Protein AF-A0A4Q1ZU06-F1 (afdb_monomer)

Sequence (84 aa):
MTKKEEKIKALQARIKILESELKQARRAQLAVDAAGFDIWENNFATGESTGTNYNLFKQLGYEDEEMPQSVEEHTRVTVTTRQT

pLDDT: mean 81.69, std 12.76, range [43.78, 98.12]

Mean predicted aligned error: 8.99 Å

Solvent-accessible surface area (backbone atoms only — not comparable to full-atom values): 4934 Å² total; per-residue (Å²): 136,54,79,64,56,54,51,51,53,52,52,54,52,50,50,56,49,51,53,50,52,51,54,50,53,51,51,52,51,53,52,36,58,75,70,66,50,59,46,74,49,67,40,82,90,82,41,40,27,48,74,48,59,64,57,62,50,47,74,72,68,48,53,85,88,70,52,58,60,27,42,68,51,47,52,52,55,62,56,59,72,73,75,116

Secondary structure (DSSP, 8-state):
--HHHHHHHHHHHHHHHHHHHHHHHHHHHHHHHHHT--EEEEETTTTEEEEE--HHHHHTT--GGGS--BHHHHHHHHHHTT--

Structure (mmCIF, N/CA/C/O backbone):
data_AF-A0A4Q1ZU06-F1
#
_entry.id   AF-A0A4Q1ZU06-F1
#
loop_
_atom_site.group_PDB
_atom_site.id
_atom_site.type_symbol
_atom_site.label_atom_id
_atom_site.label_alt_id
_atom_site.label_comp_id
_atom_site.label_asym_id
_atom_site.label_entity_id
_atom_site.label_seq_id
_atom_site.pdbx_PDB_ins_code
_atom_site.Cartn_x
_atom_site.Cartn_y
_atom_site.Cartn_z
_atom_site.occupancy
_atom_site.B_iso_or_equiv
_atom_site.auth_seq_id
_atom_site.auth_comp_id
_atom_site.auth_asym_id
_atom_site.auth_atom_id
_atom_site.pdbx_PDB_model_num
ATOM 1 N N . MET A 1 1 ? 24.038 0.187 -33.388 1.00 61.03 1 MET A N 1
ATOM 2 C CA . MET A 1 1 ? 22.879 0.567 -32.554 1.00 61.03 1 MET A CA 1
ATOM 3 C C . MET A 1 1 ? 22.970 2.054 -32.283 1.00 61.03 1 MET A C 1
ATOM 5 O O . MET A 1 1 ? 24.057 2.537 -31.990 1.00 61.03 1 MET A O 1
ATOM 9 N N . THR A 1 2 ? 21.879 2.790 -32.456 1.00 87.56 2 THR A N 1
ATOM 10 C CA . THR A 1 2 ? 21.843 4.233 -32.183 1.00 87.56 2 THR A CA 1
ATOM 11 C C . THR A 1 2 ? 21.616 4.488 -30.688 1.00 87.56 2 THR A C 1
ATOM 13 O O . THR A 1 2 ? 20.922 3.719 -30.027 1.00 87.56 2 THR A O 1
ATOM 16 N N . LYS A 1 3 ? 22.124 5.605 -30.135 1.00 89.06 3 LYS A N 1
ATOM 17 C CA . LYS A 1 3 ? 21.865 6.007 -28.728 1.00 89.06 3 LYS A CA 1
ATOM 18 C C . LYS A 1 3 ? 20.365 6.027 -28.373 1.00 89.06 3 LYS A C 1
ATOM 20 O O . LYS A 1 3 ? 19.980 5.846 -27.221 1.00 89.06 3 LYS A O 1
ATOM 25 N N . LYS A 1 4 ? 19.503 6.252 -29.373 1.00 91.44 4 LYS A N 1
ATOM 26 C CA . LYS A 1 4 ? 18.042 6.211 -29.243 1.00 91.44 4 LYS A CA 1
ATOM 27 C C . LYS A 1 4 ? 17.523 4.787 -29.010 1.00 91.44 4 LYS A C 1
ATOM 29 O O . LYS A 1 4 ? 16.681 4.598 -28.138 1.00 91.44 4 LYS A O 1
ATOM 34 N N . GLU A 1 5 ? 18.031 3.801 -29.745 1.00 92.44 5 GLU A N 1
ATOM 35 C CA . GLU A 1 5 ? 17.664 2.384 -29.588 1.00 92.44 5 GLU A CA 1
ATOM 36 C C . GLU A 1 5 ? 18.065 1.842 -28.212 1.00 92.44 5 GLU A C 1
ATOM 38 O O . GLU A 1 5 ? 17.274 1.158 -27.565 1.00 92.44 5 GLU A O 1
ATOM 43 N N . GLU A 1 6 ? 19.249 2.212 -27.718 1.00 93.31 6 GLU A N 1
ATOM 44 C CA . GLU A 1 6 ? 19.703 1.838 -26.372 1.00 93.31 6 GLU A CA 1
ATOM 45 C C . GLU A 1 6 ? 18.796 2.420 -25.282 1.00 93.31 6 GLU A C 1
ATOM 47 O O . GLU A 1 6 ? 18.388 1.706 -24.364 1.00 93.31 6 GLU A O 1
ATOM 52 N N . LYS A 1 7 ? 18.403 3.695 -25.413 1.00 95.69 7 LYS A N 1
ATOM 53 C CA . LYS A 1 7 ? 17.484 4.347 -24.470 1.00 95.69 7 LYS A CA 1
ATOM 54 C C . LYS A 1 7 ? 16.099 3.696 -24.474 1.00 95.69 7 LYS A C 1
ATOM 56 O O . LYS A 1 7 ? 15.524 3.491 -23.409 1.00 95.69 7 LYS A O 1
ATOM 61 N N . ILE A 1 8 ? 15.571 3.348 -25.650 1.00 96.81 8 ILE A N 1
ATOM 62 C CA . ILE A 1 8 ? 14.283 2.648 -25.772 1.00 96.81 8 ILE A CA 1
ATOM 63 C C . ILE A 1 8 ? 14.354 1.285 -25.082 1.0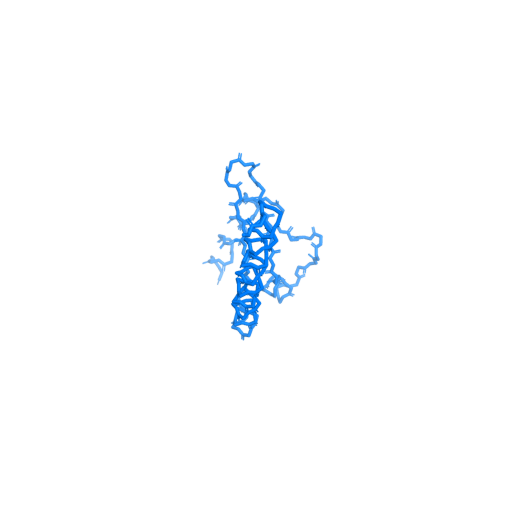0 96.81 8 ILE A C 1
ATOM 65 O O . ILE A 1 8 ? 13.478 0.957 -24.284 1.00 96.81 8 ILE A O 1
ATOM 69 N N . LYS A 1 9 ? 15.426 0.524 -25.317 1.00 96.56 9 LYS A N 1
ATOM 70 C CA . LYS A 1 9 ? 15.628 -0.786 -24.692 1.00 96.56 9 LYS A CA 1
ATOM 71 C C . LYS A 1 9 ? 15.734 -0.687 -23.166 1.00 96.56 9 LYS A C 1
ATOM 73 O O . LYS A 1 9 ? 15.147 -1.503 -22.458 1.00 96.56 9 LYS A O 1
ATOM 78 N N . ALA A 1 10 ? 16.429 0.329 -22.653 1.00 95.88 10 ALA A N 1
ATOM 79 C CA . ALA A 1 10 ? 16.527 0.584 -21.217 1.00 95.88 10 ALA A CA 1
ATOM 80 C C . ALA A 1 10 ? 15.165 0.937 -20.592 1.00 95.88 10 ALA A C 1
ATOM 82 O O . ALA A 1 10 ? 14.814 0.411 -19.536 1.00 95.88 10 ALA A O 1
ATOM 83 N N . LEU A 1 11 ? 14.364 1.774 -21.260 1.00 97.44 11 LEU A N 1
ATOM 84 C CA . LEU A 1 11 ? 13.017 2.119 -20.798 1.00 97.44 11 LEU A CA 1
ATOM 85 C C . LEU A 1 11 ? 12.088 0.901 -20.789 1.00 97.44 11 LEU A C 1
ATOM 87 O O . LEU A 1 11 ? 11.378 0.688 -19.811 1.00 97.44 11 LEU A O 1
ATOM 91 N N . GLN A 1 12 ? 12.139 0.062 -21.825 1.00 97.56 12 GLN A N 1
ATOM 92 C CA . GLN A 1 12 ? 11.374 -1.187 -21.873 1.00 97.56 12 GLN A CA 1
ATOM 93 C C . GLN A 1 12 ? 11.758 -2.139 -20.734 1.00 97.56 12 GLN A C 1
ATOM 95 O O . GLN A 1 12 ? 10.884 -2.733 -20.103 1.00 97.56 12 GLN A O 1
ATOM 100 N N . ALA A 1 13 ? 13.054 -2.251 -20.424 1.00 97.31 13 ALA A N 1
ATOM 101 C CA . ALA A 1 13 ? 13.514 -3.036 -19.284 1.00 97.31 13 ALA A CA 1
ATOM 102 C C . ALA A 1 13 ? 12.985 -2.472 -17.954 1.00 97.31 13 ALA A C 1
ATOM 104 O O . ALA A 1 13 ? 12.512 -3.237 -17.113 1.00 97.31 13 ALA A O 1
ATOM 105 N N . ARG A 1 14 ? 12.996 -1.142 -17.777 1.00 97.81 14 ARG A N 1
ATOM 106 C CA . ARG A 1 14 ? 12.470 -0.499 -16.565 1.00 97.81 14 ARG A CA 1
ATOM 107 C C . ARG A 1 14 ? 10.966 -0.705 -16.405 1.00 97.81 14 ARG A C 1
ATOM 109 O O . ARG A 1 14 ? 10.533 -1.013 -15.301 1.00 97.81 14 ARG A O 1
ATOM 116 N N . ILE A 1 15 ? 10.193 -0.588 -17.485 1.00 98.12 15 ILE A N 1
ATOM 117 C CA . ILE A 1 15 ? 8.743 -0.841 -17.471 1.00 98.12 15 ILE A CA 1
ATOM 118 C C . ILE A 1 15 ? 8.463 -2.271 -17.008 1.00 98.12 15 ILE A C 1
ATOM 120 O O . ILE A 1 15 ? 7.687 -2.469 -16.081 1.00 98.12 15 ILE A O 1
ATOM 124 N N . LYS A 1 16 ? 9.166 -3.258 -17.569 1.00 97.62 16 LYS A N 1
ATOM 125 C CA . LYS A 1 16 ? 8.984 -4.665 -17.192 1.00 97.62 16 LYS A CA 1
ATOM 126 C C . LYS A 1 16 ? 9.290 -4.932 -15.712 1.00 97.62 16 LYS A C 1
ATOM 128 O O . LYS A 1 16 ? 8.627 -5.752 -15.079 1.00 97.62 16 LYS A O 1
ATOM 133 N N . ILE A 1 17 ? 10.293 -4.248 -15.157 1.00 97.56 17 ILE A N 1
ATOM 134 C CA . ILE A 1 17 ? 10.612 -4.321 -13.724 1.00 97.56 17 ILE A CA 1
ATOM 135 C C . ILE A 1 17 ? 9.461 -3.736 -12.897 1.00 97.56 17 ILE A C 1
ATOM 137 O O . ILE A 1 17 ? 8.966 -4.414 -12.001 1.00 97.56 17 ILE A O 1
ATOM 141 N N . LEU A 1 18 ? 8.984 -2.538 -13.245 1.00 97.56 18 LEU A N 1
ATOM 142 C CA . LEU A 1 18 ? 7.879 -1.875 -12.544 1.00 97.56 18 LEU A CA 1
ATOM 143 C C . LEU A 1 18 ? 6.581 -2.696 -12.594 1.00 97.56 18 LEU A C 1
ATOM 145 O O . LEU A 1 18 ? 5.875 -2.799 -11.597 1.00 97.56 18 LEU A O 1
ATOM 149 N N . GLU A 1 19 ? 6.274 -3.334 -13.725 1.00 97.75 19 GLU A N 1
ATOM 150 C CA . GLU A 1 19 ? 5.123 -4.239 -13.849 1.00 97.75 19 GLU A CA 1
ATOM 151 C C . GLU A 1 19 ? 5.237 -5.448 -12.911 1.00 97.75 19 GLU A C 1
ATOM 153 O O . GLU A 1 19 ? 4.252 -5.869 -12.297 1.00 97.75 19 GLU A O 1
ATOM 158 N N . SER A 1 20 ? 6.444 -6.008 -12.781 1.00 96.69 20 SER A N 1
ATOM 159 C CA . SER A 1 20 ? 6.714 -7.109 -11.856 1.00 96.69 20 SER A CA 1
ATOM 160 C C . SER A 1 20 ? 6.576 -6.667 -10.398 1.00 96.69 20 SER A C 1
ATOM 162 O O . SER A 1 20 ? 5.927 -7.363 -9.616 1.00 96.69 20 SER A O 1
ATOM 164 N N . GLU A 1 21 ? 7.144 -5.516 -10.036 1.00 95.88 21 GLU A N 1
ATOM 165 C CA . GLU A 1 21 ? 7.029 -4.918 -8.699 1.00 95.88 21 GLU A CA 1
ATOM 166 C C . GLU A 1 21 ? 5.556 -4.655 -8.3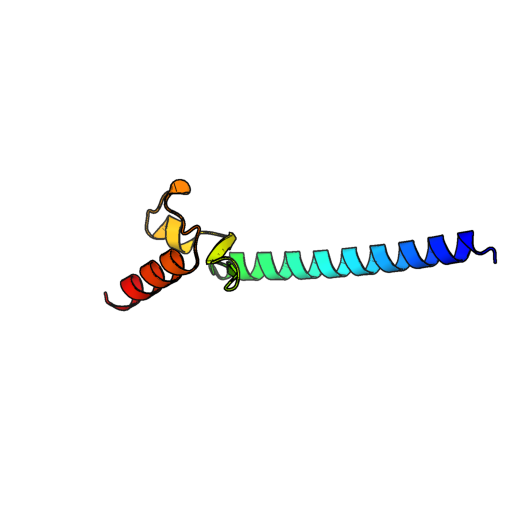46 1.00 95.88 21 GLU A C 1
ATOM 168 O O . GLU A 1 21 ? 5.080 -5.094 -7.299 1.00 95.88 21 GLU A O 1
ATOM 173 N N . LEU A 1 22 ? 4.786 -4.065 -9.268 1.00 95.62 22 LEU A N 1
ATOM 174 C CA . LEU A 1 22 ? 3.355 -3.813 -9.085 1.00 95.62 22 LEU A CA 1
ATOM 175 C C . LEU A 1 22 ? 2.559 -5.110 -8.888 1.00 95.62 22 LEU A C 1
ATOM 177 O O . LEU A 1 22 ? 1.658 -5.177 -8.050 1.00 95.62 22 LEU A O 1
ATOM 181 N N . LYS A 1 23 ? 2.879 -6.165 -9.645 1.00 95.88 23 LYS A N 1
ATOM 182 C CA . LYS A 1 23 ? 2.229 -7.473 -9.494 1.00 95.88 23 LYS A CA 1
ATOM 183 C C . LYS A 1 23 ? 2.506 -8.090 -8.123 1.00 95.88 23 LYS A C 1
ATOM 185 O O . LYS A 1 23 ? 1.612 -8.717 -7.557 1.00 95.88 23 LYS A O 1
ATOM 190 N N . GLN A 1 24 ? 3.724 -7.941 -7.604 1.00 93.12 24 GLN A N 1
ATOM 191 C CA . GLN A 1 24 ? 4.077 -8.424 -6.269 1.00 93.12 24 GLN A CA 1
ATOM 192 C C . GLN A 1 24 ? 3.360 -7.619 -5.183 1.00 93.12 24 GLN A C 1
ATOM 194 O O . GLN A 1 24 ? 2.733 -8.228 -4.319 1.00 93.12 24 GLN A O 1
ATOM 199 N N . ALA A 1 25 ? 3.345 -6.287 -5.290 1.00 89.25 25 ALA A N 1
ATOM 200 C CA . ALA A 1 25 ? 2.618 -5.415 -4.369 1.00 89.25 25 ALA A CA 1
ATOM 201 C C . ALA A 1 25 ? 1.119 -5.757 -4.315 1.00 89.25 25 ALA A C 1
ATOM 203 O O . ALA A 1 25 ? 0.563 -5.937 -3.237 1.00 89.25 25 ALA A O 1
ATOM 204 N N . ARG A 1 26 ? 0.473 -5.974 -5.471 1.00 89.00 26 ARG A N 1
ATOM 205 C CA . ARG A 1 26 ? -0.938 -6.403 -5.525 1.00 89.00 26 ARG A CA 1
ATOM 206 C C . ARG A 1 26 ? -1.188 -7.745 -4.842 1.00 89.00 26 ARG A C 1
ATOM 208 O O . ARG A 1 26 ? -2.217 -7.919 -4.203 1.00 89.00 26 ARG A O 1
ATOM 215 N N . ARG A 1 27 ? -0.276 -8.711 -4.985 1.00 91.06 27 ARG A N 1
ATOM 216 C CA . ARG A 1 27 ? -0.400 -10.011 -4.302 1.00 91.06 27 ARG A CA 1
ATOM 217 C C . ARG A 1 27 ? -0.238 -9.877 -2.793 1.00 91.06 27 ARG A C 1
ATOM 219 O O . ARG A 1 27 ? -0.963 -10.547 -2.069 1.00 91.06 27 ARG A O 1
ATOM 226 N N . ALA A 1 28 ? 0.686 -9.031 -2.344 1.00 86.06 28 ALA A N 1
ATOM 227 C CA . ALA A 1 28 ? 0.856 -8.735 -0.928 1.00 86.06 28 ALA A CA 1
ATOM 228 C C . ALA A 1 28 ? -0.407 -8.078 -0.355 1.00 86.06 28 ALA A C 1
ATOM 230 O O . ALA A 1 28 ? -0.912 -8.555 0.654 1.00 86.06 28 ALA A O 1
ATOM 231 N N . GLN A 1 29 ? -0.973 -7.087 -1.056 1.00 83.88 29 GLN A N 1
ATOM 232 C CA . GLN A 1 29 ? -2.232 -6.454 -0.656 1.00 83.88 29 GLN A CA 1
ATOM 233 C C . GLN A 1 29 ? -3.361 -7.482 -0.529 1.00 83.88 29 GLN A C 1
ATOM 235 O O . GLN A 1 29 ? -3.972 -7.583 0.523 1.00 83.88 29 GLN A O 1
ATOM 240 N N . LEU A 1 30 ? -3.570 -8.328 -1.545 1.00 85.50 30 LEU A N 1
ATOM 241 C CA . LEU A 1 30 ? -4.603 -9.372 -1.498 1.00 85.50 30 LEU A CA 1
ATOM 242 C C . LEU A 1 30 ? -4.414 -10.355 -0.334 1.00 85.50 30 LEU A C 1
ATOM 244 O O . LEU A 1 30 ? -5.394 -10.814 0.243 1.00 85.50 30 LEU A O 1
ATOM 248 N N . ALA A 1 31 ? -3.170 -10.712 -0.006 1.00 85.38 31 ALA A N 1
ATOM 249 C CA . ALA A 1 31 ? -2.884 -11.606 1.112 1.00 85.38 31 ALA A CA 1
ATOM 250 C C . ALA A 1 31 ? -3.193 -10.945 2.462 1.00 85.38 31 ALA A C 1
ATOM 252 O O . ALA A 1 31 ? -3.739 -11.600 3.346 1.00 85.38 31 ALA A O 1
ATOM 253 N N . VAL A 1 32 ? -2.871 -9.659 2.605 1.00 82.12 32 VAL A N 1
ATOM 254 C CA . VAL A 1 32 ? -3.196 -8.864 3.793 1.00 82.12 32 VAL A CA 1
ATOM 255 C C . VAL A 1 32 ? -4.709 -8.701 3.934 1.00 82.12 32 VAL A C 1
ATOM 257 O O . VAL A 1 32 ? -5.247 -8.979 5.005 1.00 82.12 32 VAL A O 1
ATOM 260 N N . ASP A 1 33 ? -5.399 -8.381 2.839 1.00 79.19 33 ASP A N 1
ATOM 261 C CA . ASP A 1 33 ? -6.855 -8.264 2.818 1.00 79.19 33 ASP A CA 1
ATOM 262 C C . ASP A 1 33 ? -7.530 -9.584 3.214 1.00 79.19 33 ASP A C 1
ATOM 264 O O . ASP A 1 33 ? -8.441 -9.591 4.039 1.00 79.19 33 ASP A O 1
ATOM 268 N N . ALA A 1 34 ? -7.050 -10.715 2.684 1.00 81.69 34 ALA A N 1
ATOM 269 C CA . ALA A 1 34 ? -7.560 -12.043 3.025 1.00 81.69 34 ALA A CA 1
ATOM 270 C C . ALA A 1 34 ? -7.271 -12.446 4.479 1.00 81.69 34 ALA A C 1
ATOM 272 O O . ALA A 1 34 ? -8.049 -13.189 5.075 1.00 81.69 34 ALA A O 1
ATOM 273 N N . ALA A 1 35 ? -6.162 -11.973 5.048 1.00 82.69 35 ALA A N 1
ATOM 274 C CA . ALA A 1 35 ? -5.821 -12.195 6.448 1.00 82.69 35 ALA A CA 1
ATOM 275 C C . ALA A 1 35 ? -6.591 -11.267 7.406 1.00 82.69 35 ALA A C 1
ATOM 277 O O . ALA A 1 35 ? -6.548 -11.486 8.615 1.00 82.69 35 ALA A O 1
ATOM 278 N N . GLY A 1 36 ? -7.295 -10.257 6.881 1.00 76.31 36 GLY A N 1
ATOM 279 C CA . GLY A 1 36 ? -8.031 -9.280 7.679 1.00 76.31 36 GLY A CA 1
ATOM 280 C C . GLY A 1 36 ? -7.123 -8.331 8.461 1.00 76.31 36 GLY A C 1
ATOM 281 O O . GLY A 1 36 ? -7.537 -7.837 9.506 1.00 76.31 36 GLY A O 1
ATOM 282 N N . PHE A 1 37 ? -5.889 -8.108 7.995 1.00 76.75 37 PHE A N 1
ATOM 283 C CA . PHE A 1 37 ? -5.000 -7.119 8.599 1.00 76.75 37 PHE A CA 1
ATOM 284 C C . PHE A 1 37 ? -5.189 -5.748 7.950 1.00 76.75 37 PHE A C 1
ATOM 286 O O . PHE A 1 37 ? -5.268 -5.632 6.728 1.00 76.75 37 PHE A O 1
ATOM 293 N N . ASP A 1 38 ? -5.162 -4.714 8.780 1.00 78.00 38 ASP A N 1
ATOM 294 C CA . ASP A 1 38 ? -5.064 -3.330 8.331 1.00 78.00 38 ASP A CA 1
ATOM 295 C C . ASP A 1 38 ? -3.581 -2.965 8.135 1.00 78.00 38 ASP A C 1
ATOM 297 O O . ASP A 1 38 ? -2.726 -3.348 8.944 1.00 78.00 38 ASP A O 1
ATOM 301 N N . ILE A 1 39 ? -3.252 -2.210 7.082 1.00 77.44 39 ILE A N 1
ATOM 302 C CA . ILE A 1 39 ? -1.887 -1.716 6.834 1.00 77.44 39 ILE A CA 1
ATOM 303 C C . ILE A 1 39 ? -1.840 -0.223 7.125 1.00 77.44 39 ILE A C 1
ATOM 305 O O . ILE A 1 39 ? -2.668 0.534 6.627 1.00 77.44 39 ILE A O 1
ATOM 309 N N . TRP A 1 40 ? -0.817 0.205 7.859 1.00 80.12 40 TRP A N 1
ATOM 310 C CA . TRP A 1 40 ? -0.584 1.608 8.181 1.00 80.12 40 TRP A CA 1
ATOM 311 C C . TRP A 1 40 ? 0.835 2.017 7.810 1.00 80.12 40 TRP A C 1
ATOM 313 O O . TRP A 1 40 ? 1.800 1.326 8.144 1.00 80.12 40 TRP A O 1
ATOM 323 N N . GLU A 1 41 ? 0.955 3.157 7.146 1.00 84.44 41 GLU A N 1
ATOM 324 C CA . GLU A 1 41 ? 2.214 3.824 6.860 1.00 84.44 41 GLU A CA 1
ATOM 325 C C . GLU A 1 41 ? 2.299 5.101 7.696 1.00 84.44 41 GLU A C 1
ATOM 327 O O . GLU A 1 41 ? 1.476 6.008 7.572 1.00 84.44 41 GLU A O 1
ATOM 332 N N . ASN A 1 42 ? 3.302 5.147 8.571 1.00 87.31 42 ASN A N 1
ATOM 333 C CA . ASN A 1 42 ? 3.516 6.227 9.525 1.00 87.31 42 ASN A CA 1
ATOM 334 C C . ASN A 1 42 ? 4.774 7.006 9.142 1.00 87.31 42 ASN A C 1
ATOM 336 O O . ASN A 1 42 ? 5.890 6.485 9.232 1.00 87.31 42 ASN A O 1
ATOM 340 N N . ASN A 1 43 ? 4.608 8.269 8.758 1.00 87.00 43 ASN A N 1
ATOM 341 C CA . ASN A 1 43 ? 5.717 9.179 8.536 1.00 87.00 43 ASN A CA 1
ATOM 342 C C . ASN A 1 43 ? 6.072 9.883 9.850 1.00 87.00 43 ASN A C 1
ATOM 344 O O . ASN A 1 43 ? 5.499 10.906 10.209 1.00 87.00 43 ASN A O 1
ATOM 348 N N . PHE A 1 44 ? 7.062 9.357 10.567 1.00 83.50 44 PHE A N 1
ATOM 349 C CA . PHE A 1 44 ? 7.497 9.935 11.844 1.00 83.50 44 PHE A CA 1
ATOM 350 C C . PHE A 1 44 ? 8.146 11.320 11.720 1.00 83.50 44 PHE A C 1
ATOM 352 O O . PHE A 1 44 ? 8.245 12.026 12.719 1.00 83.50 44 PHE A O 1
ATOM 359 N N . ALA A 1 45 ? 8.602 11.715 10.528 1.00 89.69 45 ALA A N 1
ATOM 360 C CA . ALA A 1 45 ? 9.185 13.036 10.321 1.00 89.69 45 ALA A CA 1
ATOM 361 C C . ALA A 1 45 ? 8.110 14.123 10.172 1.00 89.69 45 ALA A C 1
ATOM 363 O O . ALA A 1 45 ? 8.307 15.233 10.660 1.00 89.69 45 ALA A O 1
ATOM 364 N N . THR A 1 46 ? 6.988 13.814 9.509 1.00 89.31 46 THR A N 1
ATOM 365 C CA . THR A 1 46 ? 5.869 14.758 9.317 1.00 89.31 46 THR A CA 1
ATOM 366 C C . THR A 1 46 ? 4.749 14.582 10.340 1.00 89.31 46 THR A C 1
ATOM 368 O O . THR A 1 46 ? 3.960 15.499 10.539 1.00 89.31 46 THR A O 1
ATOM 371 N N . GLY A 1 47 ? 4.686 13.430 11.011 1.00 86.88 47 GLY A N 1
ATOM 372 C CA . GLY A 1 47 ? 3.598 13.052 11.913 1.00 86.88 47 GLY A CA 1
ATOM 373 C C . GLY A 1 47 ? 2.367 12.481 11.202 1.00 86.88 47 GLY A C 1
ATOM 374 O O . GLY A 1 47 ? 1.386 12.152 11.868 1.00 86.88 47 GLY A O 1
ATOM 375 N N . GLU A 1 48 ? 2.407 12.334 9.877 1.00 86.12 48 GLU A N 1
ATOM 376 C CA . GLU A 1 48 ? 1.284 11.843 9.074 1.00 86.12 48 GLU A CA 1
ATOM 377 C C . GLU A 1 48 ? 1.152 10.321 9.165 1.00 86.12 48 GLU A C 1
ATOM 379 O O . GLU A 1 48 ? 2.147 9.589 9.170 1.00 86.12 48 GLU A O 1
ATOM 384 N N . SER A 1 49 ? -0.090 9.842 9.204 1.00 85.62 49 SER A N 1
ATOM 385 C CA . SER A 1 49 ? -0.412 8.422 9.090 1.00 85.62 49 SER A CA 1
ATOM 386 C C . SER A 1 49 ? -1.364 8.214 7.922 1.00 85.62 49 SER A C 1
ATOM 388 O O . SER A 1 49 ? -2.326 8.961 7.752 1.00 85.62 49 SER A O 1
ATOM 390 N N . THR A 1 50 ? -1.094 7.200 7.107 1.00 83.19 50 THR A N 1
ATOM 391 C CA . THR A 1 50 ? -2.000 6.775 6.039 1.00 83.19 50 THR A CA 1
ATOM 392 C C . THR A 1 50 ? -2.290 5.293 6.187 1.00 83.19 50 THR A C 1
ATOM 394 O O . THR A 1 50 ? -1.387 4.480 6.378 1.00 83.19 50 THR A O 1
ATOM 397 N N . GLY A 1 51 ? -3.569 4.942 6.146 1.00 76.75 51 GLY A N 1
ATOM 398 C CA . GLY A 1 51 ? -4.027 3.565 6.241 1.00 76.75 51 GLY A CA 1
ATOM 399 C C . GLY A 1 51 ? -4.453 3.038 4.879 1.00 76.75 51 GLY A C 1
ATOM 400 O O . GLY A 1 51 ? -4.967 3.772 4.037 1.00 76.75 51 GLY A O 1
ATOM 401 N N . THR A 1 52 ? -4.278 1.741 4.669 1.00 71.56 52 THR A N 1
ATOM 402 C CA . THR A 1 52 ? -5.012 1.005 3.643 1.00 71.56 52 THR A CA 1
ATOM 403 C C . THR A 1 52 ? -5.702 -0.170 4.308 1.00 71.56 52 THR A C 1
ATOM 405 O O . THR A 1 52 ? -5.141 -0.802 5.201 1.00 71.56 52 THR A O 1
ATOM 408 N N . ASN A 1 53 ? -6.925 -0.445 3.852 1.00 67.75 53 ASN A N 1
ATOM 409 C CA . ASN A 1 53 ? -7.778 -1.497 4.386 1.00 67.75 53 ASN A CA 1
ATOM 410 C C . ASN A 1 53 ? -8.135 -1.283 5.874 1.00 67.75 53 ASN A C 1
ATOM 412 O O . ASN A 1 53 ? -7.557 -1.911 6.743 1.00 67.75 53 ASN A O 1
ATOM 416 N N . TYR A 1 54 ? -9.081 -0.376 6.159 1.00 76.56 54 TYR A N 1
ATOM 417 C CA . TYR A 1 54 ? -9.544 0.007 7.510 1.00 76.56 54 TYR A CA 1
ATOM 418 C C . TYR A 1 54 ? -10.516 -1.006 8.147 1.00 76.56 54 TYR A C 1
ATOM 420 O O . TYR A 1 54 ? -11.489 -0.627 8.806 1.00 76.56 54 TYR A O 1
ATOM 428 N N . ASN A 1 55 ? -10.341 -2.297 7.875 1.00 75.06 55 ASN A N 1
ATOM 429 C CA . ASN A 1 55 ? -11.325 -3.310 8.242 1.00 75.06 55 ASN A CA 1
ATOM 430 C C . ASN A 1 55 ? -11.485 -3.438 9.758 1.00 75.06 55 ASN A C 1
ATOM 432 O O . ASN A 1 55 ? -12.619 -3.568 10.216 1.00 75.06 55 ASN A O 1
ATOM 436 N N . LEU A 1 56 ? -10.401 -3.364 10.537 1.00 74.12 56 LEU A N 1
ATOM 437 C CA . LEU A 1 56 ? -10.473 -3.414 12.000 1.00 74.12 56 LEU A CA 1
ATOM 438 C C . LEU A 1 56 ? -11.322 -2.262 12.542 1.00 74.12 56 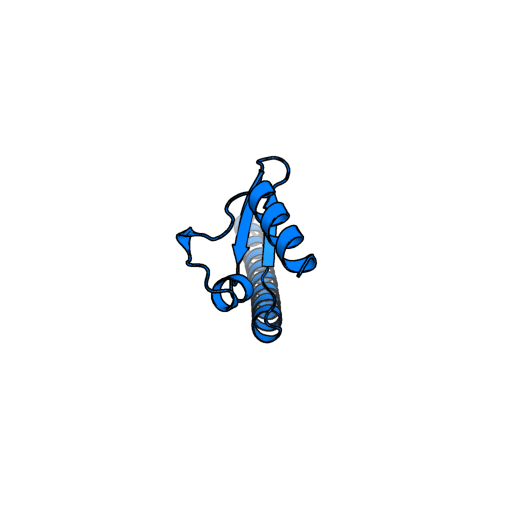LEU A C 1
ATOM 440 O O . LEU A 1 56 ? -12.230 -2.481 13.336 1.00 74.12 56 LEU A O 1
ATOM 444 N N . PHE A 1 57 ? -11.062 -1.0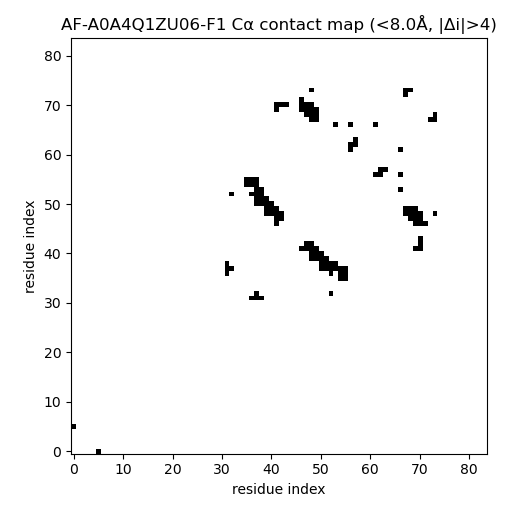40 12.087 1.00 75.56 57 PHE A N 1
ATOM 445 C CA . PHE A 1 57 ? -11.783 0.141 12.559 1.00 75.56 57 PHE A CA 1
ATOM 446 C C . PHE A 1 57 ? -13.257 0.117 12.147 1.00 75.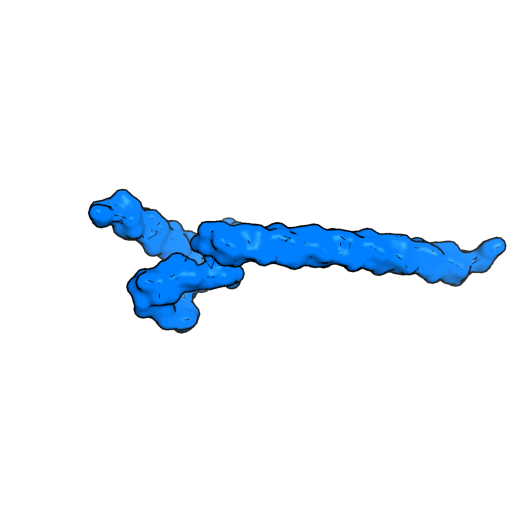56 57 PHE A C 1
ATOM 448 O O . PHE A 1 57 ? -14.128 0.370 12.977 1.00 75.56 57 PHE A O 1
ATOM 455 N N . LYS A 1 58 ? -13.560 -0.299 10.913 1.00 79.00 58 LYS A N 1
ATOM 456 C CA . LYS A 1 58 ? -14.948 -0.487 10.463 1.00 79.00 58 LYS A CA 1
ATOM 457 C C . LYS A 1 58 ? -15.676 -1.563 11.263 1.00 79.00 58 LYS A C 1
ATOM 459 O O . LYS A 1 58 ? -16.833 -1.380 11.625 1.00 79.00 58 LYS A O 1
ATOM 464 N N . GLN A 1 59 ? -15.007 -2.671 11.591 1.00 77.00 59 GLN A N 1
ATOM 465 C CA . GLN A 1 59 ? -15.571 -3.711 12.461 1.00 77.00 59 GLN A CA 1
ATOM 466 C C . GLN A 1 59 ? -15.823 -3.210 13.888 1.00 77.00 59 GLN A C 1
ATOM 468 O O . GLN A 1 59 ? -16.752 -3.678 14.543 1.00 77.00 59 GLN A O 1
ATOM 473 N N . LEU A 1 60 ? -15.023 -2.251 14.356 1.00 77.31 60 LEU A N 1
ATOM 474 C CA . LEU A 1 60 ? -15.210 -1.568 15.635 1.00 77.31 60 LEU A CA 1
ATOM 475 C C . LEU A 1 60 ? -16.255 -0.437 15.572 1.00 77.31 60 LEU A C 1
ATOM 477 O O . LEU A 1 60 ? -16.545 0.163 16.605 1.00 77.31 60 LEU A O 1
ATOM 481 N N . GLY A 1 61 ? -16.850 -0.180 14.400 1.00 82.00 61 GLY A N 1
ATOM 482 C CA . GLY A 1 61 ? -17.934 0.784 14.206 1.00 82.00 61 GLY A CA 1
ATOM 483 C C . GLY A 1 61 ? -17.490 2.220 13.927 1.00 82.00 61 GLY A C 1
ATOM 484 O O . GLY A 1 61 ? -18.311 3.118 14.062 1.00 82.00 61 GLY A O 1
ATOM 485 N N . TYR A 1 62 ? -16.222 2.435 13.567 1.00 81.38 62 TYR A N 1
ATOM 486 C CA . TYR A 1 62 ? -15.720 3.752 13.174 1.00 81.38 62 TYR A CA 1
ATOM 487 C C . TYR A 1 62 ? -16.109 4.082 11.731 1.00 81.38 62 TYR A C 1
ATOM 489 O O . TYR A 1 62 ? -15.983 3.235 10.838 1.00 81.38 62 TYR A O 1
ATOM 497 N N . GLU A 1 63 ? -16.501 5.332 11.507 1.00 83.94 63 GLU A N 1
ATOM 498 C CA . GLU A 1 63 ? -16.731 5.894 10.176 1.00 83.94 63 GLU A CA 1
ATOM 499 C C . GLU A 1 63 ? -15.417 6.342 9.516 1.00 83.94 63 GLU A C 1
ATOM 501 O O . GLU A 1 63 ? -14.392 6.531 10.177 1.00 83.94 63 GLU A O 1
ATOM 506 N N . ASP A 1 64 ? -15.426 6.517 8.191 1.00 78.06 64 ASP A N 1
ATOM 507 C CA . ASP A 1 64 ? -14.218 6.85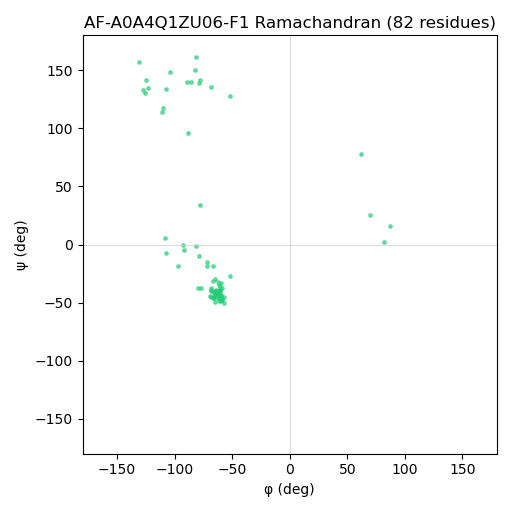5 7.422 1.00 78.06 64 ASP A CA 1
ATOM 508 C C . ASP A 1 64 ? -13.586 8.189 7.879 1.00 78.06 64 ASP A C 1
ATOM 510 O O . ASP A 1 64 ? -12.361 8.324 7.878 1.00 78.06 64 ASP A O 1
ATOM 514 N N . GLU A 1 65 ? -14.390 9.160 8.325 1.00 81.44 65 GLU A N 1
ATOM 515 C CA . GLU A 1 65 ? -13.920 10.444 8.864 1.00 81.44 65 GLU A CA 1
ATOM 516 C C . GLU A 1 65 ? -13.265 10.328 10.248 1.00 81.44 65 GLU A C 1
ATOM 518 O O . GLU A 1 65 ? -12.539 11.232 10.664 1.00 81.44 65 GLU A O 1
ATOM 523 N N . GLU A 1 66 ? -13.514 9.232 10.965 1.00 78.62 66 GLU A N 1
ATOM 524 C CA . GLU A 1 66 ? -12.980 8.976 12.306 1.00 78.62 66 GLU A CA 1
ATOM 525 C C . GLU A 1 66 ? -11.664 8.183 12.268 1.00 78.62 66 GLU A C 1
ATOM 527 O O . GLU A 1 66 ? -11.070 7.886 13.311 1.00 78.62 66 GLU A O 1
ATOM 532 N N . MET A 1 67 ? -11.193 7.838 11.066 1.00 79.69 67 MET A N 1
ATOM 533 C CA . MET A 1 67 ? -9.946 7.112 10.868 1.00 79.69 67 MET A CA 1
ATOM 534 C C . MET A 1 67 ? -8.743 7.987 11.246 1.00 79.69 67 MET A C 1
ATOM 536 O O . MET A 1 67 ? -8.676 9.143 10.823 1.00 79.69 67 MET A O 1
A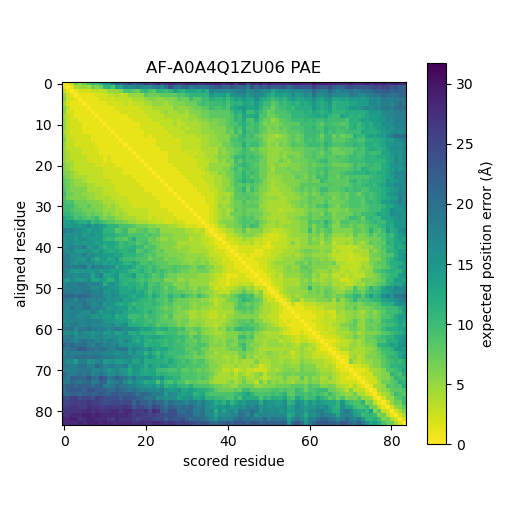TOM 540 N N . PRO A 1 68 ? -7.755 7.445 11.987 1.00 78.94 68 PRO A N 1
ATOM 541 C CA . PRO A 1 68 ? -6.540 8.175 12.332 1.00 78.94 68 PRO A CA 1
ATOM 542 C C . PRO A 1 68 ? -5.854 8.785 11.105 1.00 78.94 68 PRO A C 1
ATOM 544 O O . PRO A 1 68 ? -5.558 8.076 10.142 1.00 78.94 68 PRO A O 1
ATOM 547 N N . GLN A 1 69 ? -5.559 10.084 11.165 1.00 81.00 69 GLN A N 1
ATOM 548 C CA . GLN A 1 69 ? -4.824 10.800 10.110 1.00 81.00 69 GLN A CA 1
ATOM 549 C C . GLN A 1 69 ? -3.394 11.155 10.538 1.00 81.00 69 GLN A C 1
ATOM 551 O O . GLN A 1 69 ? -2.576 11.611 9.737 1.00 81.00 69 GLN A O 1
ATOM 556 N N . SER A 1 70 ? -3.065 10.915 11.809 1.00 81.44 70 SER A N 1
ATOM 557 C CA . SER A 1 70 ? -1.748 11.172 12.385 1.00 81.44 70 SER A CA 1
ATOM 558 C C . SER A 1 70 ? -1.206 9.975 13.164 1.00 81.44 70 SER A C 1
ATOM 560 O O . SER A 1 70 ? -1.944 9.118 13.658 1.00 81.44 70 SER A O 1
ATOM 562 N N . VAL A 1 71 ? 0.119 9.932 13.311 1.00 78.44 71 VAL A N 1
ATOM 563 C CA . VAL A 1 71 ? 0.819 8.897 14.093 1.00 78.44 71 VAL A CA 1
ATOM 564 C C . VAL A 1 71 ? 0.398 8.926 15.569 1.00 78.44 71 VAL A C 1
ATOM 566 O O . VAL A 1 71 ? 0.301 7.879 16.217 1.00 78.44 71 VAL A O 1
ATOM 569 N N . GLU A 1 72 ? 0.122 10.114 16.110 1.00 77.50 72 GLU A N 1
ATOM 570 C CA . GLU A 1 72 ? -0.322 10.294 17.495 1.00 77.50 72 GLU A CA 1
ATOM 571 C C . GLU A 1 72 ? -1.703 9.665 17.731 1.00 77.50 72 GLU A C 1
ATOM 573 O O . GLU A 1 72 ? -1.891 8.897 18.679 1.00 77.50 72 GLU A O 1
ATOM 578 N N . GLU A 1 73 ? -2.653 9.914 16.828 1.00 76.75 73 GLU A N 1
ATOM 579 C CA . GLU A 1 73 ? -3.992 9.323 16.882 1.00 76.75 73 GLU A CA 1
ATOM 580 C C . GLU A 1 73 ? -3.953 7.802 16.740 1.00 76.75 73 GLU A C 1
ATOM 582 O O . GLU A 1 73 ? -4.612 7.096 17.508 1.00 76.75 73 GLU A O 1
ATOM 587 N N . HIS A 1 74 ? -3.137 7.290 15.813 1.00 71.31 74 HIS A N 1
ATOM 588 C CA . HIS A 1 74 ? -2.966 5.851 15.599 1.00 71.31 74 HIS A CA 1
ATOM 589 C C . HIS A 1 74 ? -2.443 5.144 16.857 1.00 71.31 74 HIS A C 1
ATOM 591 O O . HIS A 1 74 ? -2.970 4.109 17.284 1.00 71.31 74 HIS A O 1
ATOM 597 N N . THR A 1 75 ? -1.452 5.757 17.512 1.00 67.69 75 THR A N 1
ATOM 598 C CA . THR A 1 75 ? -0.866 5.241 18.756 1.00 67.69 75 THR A CA 1
ATOM 599 C C . THR A 1 75 ? -1.891 5.248 19.890 1.00 67.69 75 THR A C 1
ATOM 601 O O . THR A 1 75 ? -1.982 4.275 20.639 1.00 67.69 75 THR A O 1
ATOM 604 N N . ARG A 1 76 ? -2.710 6.303 19.998 1.00 66.06 76 ARG A N 1
ATOM 605 C CA . ARG A 1 76 ? -3.762 6.408 21.018 1.00 66.06 76 ARG A CA 1
ATOM 606 C C . ARG A 1 76 ? -4.797 5.293 20.881 1.00 66.06 76 ARG A C 1
ATOM 608 O O . ARG A 1 76 ? -5.077 4.623 21.871 1.00 66.06 76 ARG A O 1
ATOM 615 N N . VAL A 1 77 ? -5.318 5.051 19.674 1.00 63.91 77 VAL A N 1
ATOM 616 C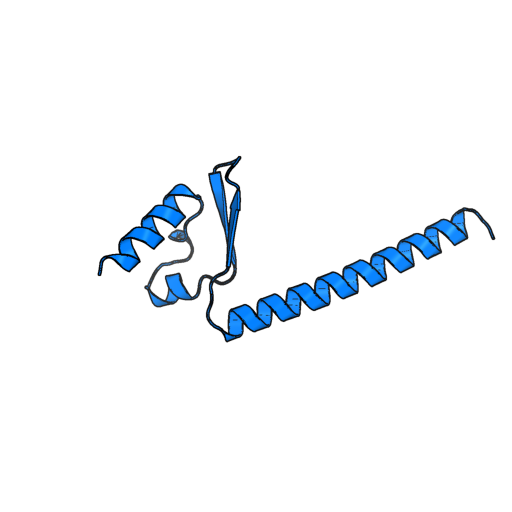 CA . VAL A 1 77 ? -6.339 4.008 19.468 1.00 63.91 77 VAL A CA 1
ATOM 617 C C . VAL A 1 77 ? -5.772 2.616 19.748 1.00 63.91 77 VAL A C 1
ATOM 619 O O . VAL A 1 77 ? -6.401 1.845 20.469 1.00 63.91 77 VAL A O 1
ATOM 622 N N . THR A 1 78 ? -4.553 2.328 19.279 1.00 58.34 78 THR A N 1
ATOM 623 C CA . THR A 1 78 ? -3.894 1.022 19.471 1.00 58.34 78 THR A CA 1
ATOM 624 C C . THR A 1 78 ? -3.641 0.693 20.950 1.00 58.34 78 THR A C 1
ATOM 626 O O . THR A 1 78 ? -3.657 -0.475 21.347 1.00 58.34 78 THR A O 1
ATOM 629 N N . VAL A 1 79 ? -3.396 1.708 21.786 1.00 58.44 79 VAL A N 1
ATOM 630 C CA . VAL A 1 79 ? -3.177 1.527 23.230 1.00 58.44 79 VAL A CA 1
ATOM 631 C C . VAL A 1 79 ? -4.496 1.287 23.968 1.00 58.44 79 VAL A C 1
ATOM 633 O O . VAL A 1 79 ? -4.533 0.450 24.869 1.00 58.44 79 VAL A O 1
ATOM 636 N N . THR A 1 80 ? -5.586 1.953 23.574 1.00 54.03 80 THR A N 1
ATOM 637 C CA . THR A 1 80 ? -6.898 1.785 24.219 1.00 54.03 80 THR A CA 1
ATOM 638 C C . THR A 1 80 ? -7.501 0.401 23.958 1.00 54.03 80 THR A C 1
ATOM 640 O O . THR A 1 80 ? -8.047 -0.195 24.881 1.00 54.03 80 THR A O 1
ATOM 643 N N . THR A 1 81 ? -7.332 -0.176 22.762 1.00 51.34 81 THR A N 1
ATOM 644 C CA . THR A 1 81 ? -7.874 -1.514 22.432 1.00 51.34 81 THR A CA 1
ATOM 645 C C . THR A 1 81 ? -7.149 -2.678 23.118 1.00 51.34 81 THR A C 1
ATOM 647 O O . THR A 1 81 ? -7.668 -3.788 23.127 1.00 51.34 81 THR A O 1
ATOM 650 N N . ARG A 1 82 ? -5.954 -2.469 23.692 1.00 49.56 82 ARG A N 1
ATOM 651 C CA . ARG A 1 82 ? -5.204 -3.513 24.425 1.00 49.56 82 ARG A CA 1
ATOM 652 C C . ARG A 1 82 ? -5.496 -3.554 25.929 1.00 49.56 82 ARG A C 1
ATOM 654 O O . ARG A 1 82 ? -4.944 -4.412 26.613 1.00 49.56 82 ARG A O 1
ATOM 661 N N . GLN A 1 83 ? -6.289 -2.617 26.451 1.00 43.78 83 GLN A N 1
ATOM 662 C CA . GLN A 1 83 ? -6.567 -2.488 27.889 1.00 43.78 83 GLN A CA 1
ATOM 663 C C . GLN A 1 83 ? -7.994 -2.906 28.295 1.00 43.78 83 GLN A C 1
ATOM 665 O O . GLN A 1 83 ? -8.343 -2.781 29.468 1.00 43.78 83 GLN A O 1
ATOM 670 N N . THR A 1 84 ? -8.787 -3.441 27.366 1.00 44.44 84 THR A N 1
ATOM 671 C CA . T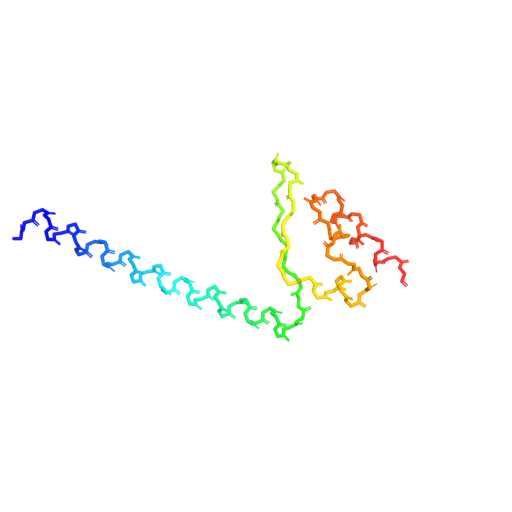HR A 1 84 ? -10.118 -4.038 27.597 1.00 44.44 84 THR A CA 1
ATOM 672 C C . THR A 1 84 ? -10.125 -5.486 27.157 1.00 44.44 84 THR A C 1
ATOM 674 O O . THR A 1 84 ? -10.717 -6.309 27.887 1.00 44.44 84 THR A O 1
#

Foldseek 3Di:
DDPVVVVVVVVVVVVVVVVVVVVVVVVVVVVCVVVQHKDWDADPVVQFIDIDRCRVCVVVVDDPVRDDGGPVSVVVVVVVVVPD

Radius of gyration: 19.7 Å; Cα contacts (8 Å, |Δi|>4): 62; chains: 1; bounding box: 41×27×60 Å